Protein AF-A0A173XWS1-F1 (afdb_monomer_lite)

Radius of gyration: 13.9 Å; chains: 1; bounding box: 34×32×34 Å

Foldseek 3Di:
DDKFKKWKFWPPQVCVVLVLVLLVVCVVVVVVVPAQKEFWKKKAWCQDFVPRGHRGIITIMIGDPVQQDPCRHRVPSRPDPIDIDIGTPVVGAVPCPGPLNPFADRPDQDWTDDNTIIIHTSVNLSVCVVVVNRD

pLDDT: mean 94.39, std 5.14, range [63.06, 98.44]

Structure (mmCIF, N/CA/C/O backbone):
data_AF-A0A173XWS1-F1
#
_entry.id   AF-A0A173XWS1-F1
#
loop_
_atom_site.group_PDB
_atom_site.id
_atom_site.type_symbol
_atom_site.label_atom_id
_atom_site.label_alt_id
_atom_site.label_comp_id
_atom_site.label_asym_id
_atom_site.label_entity_id
_atom_site.label_seq_id
_atom_site.pdbx_PDB_ins_code
_atom_site.Cartn_x
_atom_site.Cartn_y
_atom_site.Cartn_z
_atom_site.occupancy
_atom_site.B_iso_or_equiv
_atom_site.auth_seq_id
_atom_site.auth_comp_id
_atom_site.auth_asym_id
_atom_site.auth_atom_id
_atom_site.pdbx_PDB_model_num
ATOM 1 N N . MET A 1 1 ? 15.492 15.450 6.333 1.00 65.75 1 MET A N 1
ATOM 2 C CA . MET A 1 1 ? 14.700 14.208 6.234 1.00 65.75 1 MET A CA 1
ATOM 3 C C . MET A 1 1 ? 14.638 13.803 4.768 1.00 65.75 1 MET A C 1
ATOM 5 O O . MET A 1 1 ? 14.650 14.692 3.928 1.00 65.75 1 MET A O 1
ATOM 9 N N . GLY A 1 2 ? 14.734 12.508 4.458 1.00 90.81 2 GLY A N 1
ATOM 10 C CA . GLY A 1 2 ? 14.861 12.012 3.080 1.00 90.81 2 GLY A CA 1
ATOM 11 C C . GLY A 1 2 ? 13.556 11.403 2.583 1.00 90.81 2 GLY A C 1
ATOM 12 O O . GLY A 1 2 ? 12.836 10.803 3.375 1.00 90.81 2 GLY A O 1
ATOM 13 N N . TYR A 1 3 ? 13.270 11.542 1.292 1.00 94.69 3 TYR A N 1
ATOM 14 C CA . TYR A 1 3 ? 12.127 10.893 0.653 1.00 94.69 3 TYR A CA 1
ATOM 15 C C . TYR A 1 3 ? 12.342 9.375 0.553 1.00 94.69 3 TYR A C 1
ATOM 17 O O . TYR A 1 3 ? 13.470 8.914 0.354 1.00 94.69 3 TYR A O 1
ATOM 25 N N . GLN A 1 4 ? 11.271 8.602 0.701 1.00 94.75 4 GLN A N 1
ATOM 26 C CA . GLN A 1 4 ? 11.251 7.160 0.519 1.00 94.75 4 GLN A CA 1
ATOM 27 C C . GLN A 1 4 ? 9.902 6.717 -0.051 1.00 94.75 4 GLN A C 1
ATOM 29 O O . GLN A 1 4 ? 8.850 7.287 0.235 1.00 94.75 4 GLN A O 1
ATOM 34 N N . GLU A 1 5 ? 9.940 5.625 -0.806 1.00 96.19 5 GLU A N 1
ATOM 35 C CA . GLU A 1 5 ? 8.759 4.871 -1.203 1.00 96.19 5 GLU A CA 1
ATOM 36 C C . GLU A 1 5 ? 8.849 3.466 -0.613 1.00 96.19 5 GLU A C 1
ATOM 38 O O . GLU A 1 5 ? 9.924 2.867 -0.512 1.00 96.19 5 GLU A O 1
ATOM 43 N N . SER A 1 6 ? 7.737 2.921 -0.130 1.00 97.25 6 SER A N 1
ATOM 44 C CA . SER A 1 6 ? 7.743 1.584 0.465 1.00 97.25 6 SER A CA 1
ATOM 45 C C . SER A 1 6 ? 6.470 0.809 0.209 1.00 97.25 6 SER A C 1
ATOM 47 O O . SER A 1 6 ? 5.366 1.347 0.222 1.00 97.25 6 SER A O 1
ATOM 49 N N . TRP A 1 7 ? 6.633 -0.501 0.071 1.00 97.50 7 TRP A N 1
ATOM 50 C CA . TRP A 1 7 ? 5.548 -1.462 0.099 1.00 97.50 7 TRP A CA 1
ATOM 51 C C . TRP A 1 7 ? 5.313 -1.957 1.519 1.00 97.50 7 TRP A C 1
ATOM 53 O O . TRP A 1 7 ? 6.187 -2.536 2.166 1.00 97.50 7 TRP A O 1
ATOM 63 N N . PHE A 1 8 ? 4.092 -1.755 1.990 1.00 98.00 8 PHE A N 1
ATOM 64 C CA . PHE A 1 8 ? 3.580 -2.287 3.239 1.00 98.00 8 PHE A CA 1
ATOM 65 C C . PHE A 1 8 ? 2.870 -3.608 2.928 1.00 98.00 8 PHE A C 1
ATOM 67 O O . PHE A 1 8 ? 1.778 -3.638 2.351 1.00 98.00 8 PHE A O 1
ATOM 74 N N . TYR A 1 9 ? 3.517 -4.712 3.297 1.00 97.81 9 TYR A N 1
ATOM 75 C CA . TYR A 1 9 ? 3.037 -6.077 3.098 1.00 97.81 9 TYR A CA 1
ATOM 76 C C . TYR A 1 9 ? 2.611 -6.675 4.438 1.00 97.81 9 TYR A C 1
ATOM 78 O O . TYR A 1 9 ? 3.423 -6.778 5.356 1.00 97.81 9 TYR A O 1
ATOM 86 N N . ILE A 1 10 ? 1.343 -7.072 4.571 1.00 97.69 10 ILE A N 1
ATOM 87 C CA . ILE A 1 10 ? 0.819 -7.643 5.818 1.00 97.69 10 ILE A CA 1
ATOM 88 C C . ILE A 1 10 ? 0.476 -9.122 5.687 1.00 97.69 10 ILE A C 1
ATOM 90 O O . ILE A 1 10 ? -0.187 -9.549 4.742 1.00 97.69 10 ILE A O 1
ATOM 94 N N . GLU A 1 11 ? 0.852 -9.900 6.695 1.00 96.81 11 GLU A N 1
ATOM 95 C CA . GLU A 1 11 ? 0.483 -11.303 6.812 1.00 96.81 11 GLU A CA 1
ATOM 96 C C . GLU A 1 11 ? -0.346 -11.574 8.076 1.00 96.81 11 GLU A C 1
ATOM 98 O O . GLU A 1 11 ? -0.058 -11.035 9.149 1.00 96.81 11 GLU A O 1
ATOM 103 N N . PRO A 1 12 ? -1.385 -12.422 7.988 1.00 96.94 12 PRO A N 1
ATOM 104 C CA . PRO A 1 12 ? -1.944 -13.012 6.767 1.00 96.94 12 PRO A CA 1
ATOM 105 C C . PRO A 1 12 ? -2.692 -11.983 5.895 1.00 96.94 12 PRO A C 1
ATOM 107 O O . PRO A 1 12 ? -3.274 -11.022 6.392 1.00 96.94 12 PRO A O 1
ATOM 110 N N . GLN A 1 13 ? -2.737 -12.220 4.582 1.00 96.69 13 GLN A N 1
ATOM 111 C CA . GLN A 1 13 ? -3.246 -11.258 3.588 1.00 96.69 13 GLN A CA 1
ATOM 112 C C . GLN A 1 13 ? -4.732 -10.896 3.719 1.00 96.69 13 GLN A C 1
ATOM 114 O O . GLN A 1 13 ? -5.131 -9.808 3.313 1.00 96.69 13 GLN A O 1
ATOM 119 N N . HIS A 1 14 ? -5.561 -11.729 4.357 1.00 95.12 14 HIS A N 1
ATOM 120 C CA . HIS A 1 14 ? -6.946 -11.347 4.665 1.00 95.12 14 HIS A CA 1
ATOM 121 C C . HIS A 1 14 ? -7.029 -10.153 5.639 1.00 95.12 14 HIS A C 1
ATOM 123 O O . HIS A 1 14 ? -8.075 -9.509 5.744 1.00 95.12 14 HIS A O 1
ATOM 129 N N . LYS A 1 15 ? -5.934 -9.837 6.353 1.00 96.94 15 LYS A N 1
ATOM 130 C CA . LYS A 1 15 ? -5.808 -8.640 7.192 1.00 96.94 15 LYS A CA 1
ATOM 131 C C . LYS A 1 15 ? -5.448 -7.385 6.391 1.00 96.94 15 LYS A C 1
ATOM 133 O O . LYS A 1 15 ? -5.475 -6.313 6.978 1.00 96.94 15 LYS A O 1
ATOM 138 N N . PHE A 1 16 ? -5.200 -7.455 5.078 1.00 97.50 16 PHE A N 1
ATOM 139 C CA . PHE A 1 16 ? -4.923 -6.269 4.251 1.00 97.50 16 PHE A CA 1
ATOM 140 C C . PHE A 1 16 ? -6.021 -5.202 4.358 1.00 97.50 16 PHE A C 1
ATOM 142 O O . PHE A 1 16 ? -5.728 -4.014 4.444 1.00 97.50 16 PHE A O 1
ATOM 149 N N . LYS A 1 17 ? -7.286 -5.624 4.499 1.00 96.38 17 LYS A N 1
ATOM 150 C CA . LYS A 1 17 ? -8.414 -4.716 4.771 1.00 96.38 17 LYS A CA 1
ATOM 151 C C . LYS A 1 17 ? -8.204 -3.822 6.001 1.00 96.38 17 LYS A C 1
ATOM 153 O O . LYS A 1 17 ? -8.760 -2.736 6.052 1.00 96.38 17 LYS A O 1
ATOM 158 N N . LYS A 1 18 ? -7.403 -4.254 6.984 1.00 97.50 18 LYS A N 1
ATOM 159 C CA . LYS A 1 18 ? -7.069 -3.458 8.174 1.00 97.50 18 LYS A CA 1
ATOM 160 C C . LYS A 1 18 ? -6.153 -2.282 7.857 1.00 97.50 18 LYS A C 1
ATOM 162 O O . LYS A 1 18 ? -6.303 -1.257 8.505 1.00 97.50 18 LYS A O 1
ATOM 167 N N . LEU A 1 19 ? -5.266 -2.405 6.867 1.00 98.00 19 LEU A N 1
ATOM 168 C CA . LEU A 1 19 ? -4.450 -1.278 6.406 1.00 98.00 19 LEU A CA 1
ATOM 169 C C . LEU A 1 19 ? -5.331 -0.210 5.756 1.00 98.00 19 LEU A C 1
ATOM 171 O O . LEU A 1 19 ? -5.215 0.961 6.087 1.00 98.00 19 LEU A O 1
ATOM 175 N N . ILE A 1 20 ? -6.270 -0.630 4.903 1.00 97.88 20 ILE A N 1
ATOM 176 C CA . ILE A 1 20 ? -7.205 0.290 4.244 1.00 97.88 20 ILE A CA 1
ATOM 177 C C . ILE A 1 20 ? -8.135 0.959 5.262 1.00 97.88 20 ILE A C 1
ATOM 179 O O . ILE A 1 20 ? -8.297 2.169 5.224 1.00 97.88 20 ILE A O 1
ATOM 183 N N . GLN A 1 21 ? -8.666 0.205 6.229 1.00 97.06 21 GLN A N 1
ATOM 184 C CA . GLN A 1 21 ? -9.479 0.772 7.314 1.00 97.06 21 GLN A CA 1
ATOM 185 C C . GLN A 1 21 ? -8.702 1.779 8.175 1.00 97.06 21 GLN A C 1
ATOM 187 O O . GLN A 1 21 ? -9.285 2.754 8.635 1.00 97.06 21 GLN A O 1
ATOM 192 N N . ALA A 1 22 ? -7.413 1.535 8.429 1.00 97.75 22 ALA A N 1
ATOM 193 C CA . ALA A 1 22 ? -6.570 2.464 9.178 1.00 97.75 22 ALA A CA 1
ATOM 194 C C . ALA A 1 22 ? -6.286 3.738 8.372 1.00 97.75 22 ALA A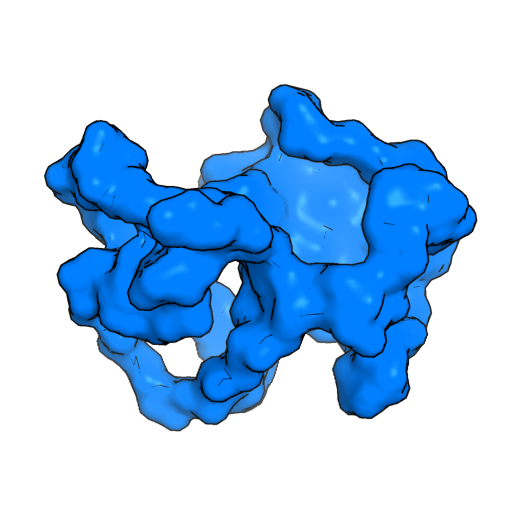 C 1
ATOM 196 O O . ALA A 1 22 ? -6.407 4.828 8.919 1.00 97.75 22 ALA A O 1
ATOM 197 N N . TYR A 1 23 ? -5.992 3.594 7.075 1.00 97.94 23 TYR A N 1
ATOM 198 C CA . TYR A 1 23 ? -5.876 4.713 6.140 1.00 97.94 23 TYR A CA 1
ATOM 199 C C . TYR A 1 23 ? -7.143 5.579 6.143 1.00 97.94 23 TYR A C 1
ATOM 201 O O . TYR A 1 23 ? -7.056 6.775 6.370 1.00 97.94 23 TYR A O 1
ATOM 209 N N . GLU A 1 24 ? -8.328 4.982 5.978 1.00 97.50 24 GLU A N 1
ATOM 210 C CA . GLU A 1 24 ? -9.588 5.738 5.927 1.00 97.50 24 GLU A CA 1
ATOM 211 C C . GLU A 1 24 ? -9.851 6.541 7.205 1.00 97.50 24 GLU A C 1
ATOM 213 O O . GLU A 1 24 ? -10.377 7.647 7.132 1.00 97.50 24 GLU A O 1
ATOM 218 N N . LYS A 1 25 ? -9.503 5.992 8.374 1.00 97.38 25 LYS A N 1
ATOM 219 C CA . LYS A 1 25 ? -9.655 6.700 9.649 1.00 97.38 25 LYS A CA 1
ATOM 220 C C . LYS A 1 25 ? -8.671 7.856 9.789 1.00 97.38 25 LYS A C 1
ATOM 222 O O . LYS A 1 25 ? -9.082 8.929 10.212 1.00 97.38 25 LYS A O 1
ATOM 227 N N . ALA A 1 26 ? -7.410 7.632 9.423 1.00 97.38 26 ALA A N 1
ATOM 228 C CA . ALA A 1 26 ? -6.382 8.666 9.439 1.00 97.38 26 ALA A CA 1
ATOM 229 C C . ALA A 1 26 ? -6.729 9.806 8.462 1.00 97.38 26 ALA A C 1
ATOM 231 O O . ALA A 1 26 ? -6.655 10.978 8.821 1.00 97.38 26 ALA A O 1
ATOM 232 N N . GLU A 1 27 ? -7.206 9.467 7.263 1.00 96.69 27 GLU A N 1
ATOM 233 C CA . GLU A 1 27 ? -7.712 10.426 6.275 1.00 96.69 27 GLU A CA 1
ATOM 234 C C . GLU A 1 27 ? -8.880 11.249 6.841 1.00 96.69 27 GLU A C 1
ATOM 236 O O . GLU A 1 27 ? -8.859 12.473 6.803 1.00 96.69 27 GLU A O 1
ATOM 241 N N . GLN A 1 28 ? -9.881 10.591 7.439 1.00 96.25 28 GLN A N 1
ATOM 242 C CA . GLN A 1 28 ? -11.056 11.262 8.013 1.00 96.25 28 GLN A CA 1
ATOM 243 C C . GLN A 1 28 ? -10.721 12.225 9.156 1.00 96.25 28 GLN A C 1
ATOM 245 O O . GLN A 1 28 ? -11.475 13.168 9.388 1.00 96.25 28 GLN A O 1
ATOM 250 N N . SER A 1 29 ? -9.623 11.996 9.879 1.00 96.31 29 SER A N 1
ATOM 251 C CA . SER A 1 29 ? -9.152 12.904 10.926 1.00 96.31 29 SER A CA 1
ATOM 252 C C . SER A 1 29 ? -8.234 14.017 10.406 1.00 96.31 29 SER A C 1
ATOM 254 O O . SER A 1 29 ? -7.678 14.744 11.224 1.00 96.31 29 SER A O 1
ATOM 256 N N . GLY A 1 30 ? -8.010 14.116 9.090 1.00 96.81 30 GLY A N 1
ATOM 257 C CA . GLY A 1 30 ? -7.066 15.068 8.494 1.00 96.81 30 GLY A CA 1
ATOM 258 C C . GLY A 1 30 ? -5.598 14.753 8.804 1.00 96.81 30 GLY A C 1
ATOM 259 O O . GLY A 1 30 ? -4.748 15.632 8.726 1.00 96.81 30 GLY A O 1
ATOM 260 N N . TYR A 1 31 ? -5.269 13.509 9.184 1.00 97.62 31 TYR A N 1
ATOM 261 C CA . TYR A 1 31 ? -3.913 13.144 9.621 1.00 97.62 31 TYR A CA 1
ATOM 262 C C . TYR A 1 31 ? -2.857 13.436 8.548 1.00 97.62 31 TYR A C 1
ATOM 264 O O . TYR A 1 31 ? -1.764 13.907 8.864 1.00 97.62 31 TYR A O 1
ATOM 272 N N . TYR A 1 32 ? -3.192 13.186 7.281 1.00 96.94 32 TYR A N 1
ATOM 273 C CA . TYR A 1 32 ? -2.269 13.344 6.159 1.00 96.94 32 TYR A CA 1
ATOM 274 C C . TYR A 1 32 ? -1.982 14.806 5.785 1.00 96.94 32 TYR A C 1
ATOM 276 O O . TYR A 1 32 ? -0.996 15.061 5.107 1.00 96.94 32 TYR A O 1
ATOM 284 N N . GLU A 1 33 ? -2.734 15.782 6.313 1.00 95.56 33 GLU A N 1
ATOM 285 C CA . GLU A 1 33 ? -2.416 17.213 6.145 1.00 95.56 33 GLU A CA 1
ATOM 286 C C . GLU A 1 33 ? -1.130 17.621 6.885 1.00 95.56 33 GLU A C 1
ATOM 288 O O . GLU A 1 33 ? -0.494 18.619 6.543 1.00 95.56 33 GLU A O 1
ATOM 293 N N . VAL A 1 34 ? -0.746 16.855 7.912 1.00 93.12 34 VAL A N 1
ATOM 294 C CA . VAL A 1 34 ? 0.427 17.121 8.760 1.00 93.12 34 VAL A CA 1
ATOM 295 C C . VAL A 1 34 ? 1.419 15.956 8.810 1.00 93.12 34 VAL A C 1
ATOM 297 O O . VAL A 1 34 ? 2.524 16.112 9.334 1.00 93.12 34 VAL A O 1
ATOM 300 N N . ALA A 1 35 ? 1.043 14.777 8.309 1.00 93.25 35 ALA A N 1
ATOM 301 C CA . ALA A 1 35 ? 1.918 13.614 8.275 1.00 93.25 35 ALA A CA 1
ATOM 302 C C . ALA A 1 35 ? 3.019 13.778 7.220 1.00 93.25 35 ALA A C 1
ATOM 304 O O . ALA A 1 35 ? 2.800 14.312 6.138 1.00 93.25 35 ALA A O 1
ATOM 305 N N . GLY A 1 36 ? 4.211 13.255 7.512 1.00 94.06 36 GLY A N 1
ATOM 306 C CA . GLY A 1 36 ? 5.318 13.264 6.557 1.00 94.06 36 GLY A CA 1
ATOM 307 C C . GLY A 1 36 ? 5.211 12.192 5.471 1.00 94.06 36 GLY A C 1
ATOM 308 O O . GLY A 1 36 ? 5.95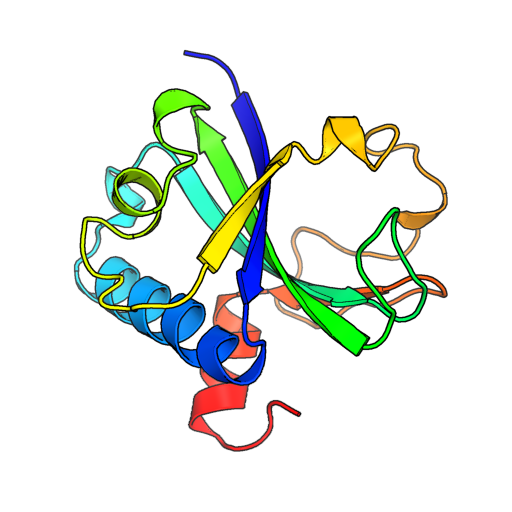7 12.266 4.503 1.00 94.06 36 GLY A O 1
ATOM 309 N N . ALA A 1 37 ? 4.329 11.197 5.611 1.00 97.06 37 ALA A N 1
ATOM 310 C CA . ALA A 1 37 ? 4.119 10.151 4.612 1.00 97.06 37 ALA A CA 1
ATOM 311 C C . ALA A 1 37 ? 2.665 9.682 4.572 1.00 97.06 37 ALA A C 1
ATOM 313 O O . ALA A 1 37 ? 1.993 9.617 5.604 1.00 97.06 37 ALA A O 1
ATOM 314 N N . GLU A 1 38 ? 2.218 9.273 3.389 1.00 96.69 38 GLU A N 1
ATOM 315 C CA . GLU A 1 38 ? 0.846 8.841 3.153 1.00 96.69 38 GLU A CA 1
ATOM 316 C C . GLU A 1 38 ? 0.767 7.613 2.233 1.00 96.69 38 GLU A C 1
ATOM 318 O O . GLU A 1 38 ? 1.625 7.392 1.366 1.00 96.69 38 GLU A O 1
ATOM 323 N N . PRO A 1 39 ? -0.256 6.761 2.407 1.00 97.88 39 PRO A N 1
ATOM 324 C CA . PRO A 1 39 ? -0.589 5.746 1.426 1.00 97.88 39 PRO A CA 1
ATOM 325 C C . PRO A 1 39 ? -1.029 6.378 0.106 1.00 97.88 39 PRO A C 1
ATOM 327 O O . PRO A 1 39 ? -1.981 7.144 0.067 1.00 97.88 39 PRO A O 1
ATOM 330 N N . HIS A 1 40 ? -0.398 5.980 -0.993 1.00 96.94 40 HIS A N 1
ATOM 331 C CA . HIS A 1 40 ? -0.717 6.503 -2.317 1.00 96.94 40 HIS A CA 1
ATOM 332 C C . HIS A 1 40 ? -1.504 5.493 -3.160 1.00 96.94 40 HIS A C 1
ATOM 334 O O . HIS A 1 40 ? -2.471 5.819 -3.854 1.00 96.94 40 HIS A O 1
ATOM 340 N N . SER A 1 41 ? -1.102 4.220 -3.115 1.00 98.00 41 SER A N 1
ATOM 341 C CA . SER A 1 41 ? -1.649 3.196 -4.010 1.00 98.00 41 SER A CA 1
ATOM 342 C C . SER A 1 41 ? -1.788 1.832 -3.355 1.00 98.00 41 SER A C 1
ATOM 344 O O . SER A 1 41 ? -1.053 1.473 -2.443 1.00 98.00 41 SER A O 1
ATOM 346 N N . VAL A 1 42 ? -2.711 1.028 -3.872 1.00 98.44 42 VAL A N 1
ATOM 347 C CA . VAL A 1 42 ? -2.772 -0.412 -3.621 1.00 98.44 42 VAL A CA 1
ATOM 348 C C . VAL A 1 42 ? -2.261 -1.138 -4.854 1.00 98.44 42 VAL A C 1
ATOM 350 O O . VAL A 1 42 ? -2.786 -0.953 -5.953 1.00 98.44 42 VAL A O 1
ATOM 353 N N . ILE A 1 43 ? -1.264 -1.995 -4.659 1.00 97.81 43 ILE A N 1
ATOM 354 C CA . ILE A 1 43 ? -0.712 -2.854 -5.703 1.00 97.81 43 ILE A CA 1
ATOM 355 C C . ILE A 1 43 ? -1.209 -4.275 -5.503 1.00 97.81 43 ILE A C 1
ATOM 357 O O . ILE A 1 43 ? -1.132 -4.823 -4.404 1.00 97.81 43 ILE A O 1
ATOM 361 N N . VAL A 1 44 ? -1.678 -4.886 -6.585 1.00 97.94 44 VAL A N 1
ATOM 362 C CA . VAL A 1 44 ? -1.938 -6.322 -6.672 1.00 97.94 44 VAL A CA 1
ATOM 363 C C . VAL A 1 44 ? -0.921 -6.927 -7.624 1.00 97.94 44 VAL A C 1
ATOM 365 O O . VAL A 1 44 ? -0.891 -6.590 -8.809 1.00 97.94 44 VAL A O 1
ATOM 368 N N . LEU A 1 45 ? -0.087 -7.824 -7.110 1.00 97.38 45 LEU A N 1
ATOM 369 C CA . LEU A 1 45 ? 0.929 -8.490 -7.914 1.00 97.38 45 LEU A CA 1
ATOM 370 C C . LEU A 1 45 ? 0.290 -9.503 -8.873 1.00 97.38 45 LEU A C 1
ATOM 372 O O . LEU A 1 45 ? -0.517 -10.332 -8.458 1.00 97.38 45 LEU A O 1
ATOM 376 N N . LYS A 1 46 ? 0.675 -9.469 -10.149 1.00 97.69 46 LYS A N 1
ATOM 377 C CA . LYS A 1 46 ? 0.346 -10.503 -11.149 1.00 97.69 46 LYS A CA 1
ATOM 378 C C . LYS A 1 46 ? 1.462 -11.538 -11.287 1.00 97.69 46 LYS A C 1
ATOM 380 O O . LYS A 1 46 ? 1.198 -12.671 -11.670 1.00 97.69 46 LYS A O 1
ATOM 385 N N . GLN A 1 47 ? 2.686 -11.152 -10.939 1.00 96.06 47 GLN A N 1
ATOM 386 C CA . GLN A 1 47 ? 3.873 -12.004 -10.903 1.00 96.06 47 GLN A CA 1
ATOM 387 C C . GLN A 1 47 ? 4.542 -11.915 -9.526 1.00 96.06 47 GLN A C 1
ATOM 389 O O . GLN A 1 47 ? 4.333 -10.925 -8.824 1.00 96.06 47 GLN A O 1
ATOM 394 N N . PRO A 1 48 ? 5.317 -12.929 -9.105 1.00 93.38 48 PRO A N 1
ATOM 395 C CA . PRO A 1 48 ? 6.057 -12.854 -7.853 1.00 93.38 48 PRO A CA 1
ATOM 396 C C . PRO A 1 48 ? 7.118 -11.744 -7.885 1.00 93.38 48 PRO A C 1
ATOM 398 O O . PRO A 1 48 ? 7.723 -11.474 -8.921 1.00 93.38 48 PRO A O 1
ATOM 401 N N . PHE A 1 49 ? 7.362 -11.131 -6.729 1.00 91.19 49 PHE A N 1
ATOM 402 C CA . PHE A 1 49 ? 8.429 -10.155 -6.509 1.00 91.19 49 PHE A CA 1
ATOM 403 C C . PHE A 1 49 ? 9.266 -10.593 -5.310 1.00 91.19 49 PHE A C 1
ATOM 405 O O . PHE A 1 49 ? 8.801 -10.527 -4.172 1.00 91.19 49 PHE A O 1
ATOM 412 N N . GLY A 1 50 ? 10.492 -11.056 -5.567 1.00 87.00 50 GLY A N 1
ATOM 413 C CA . GLY A 1 50 ? 11.334 -11.651 -4.530 1.00 87.00 50 GLY A CA 1
ATOM 414 C C . GLY A 1 50 ? 10.629 -12.837 -3.869 1.00 87.00 50 GLY A C 1
ATOM 415 O O . GLY A 1 50 ? 10.252 -13.793 -4.543 1.00 87.00 50 GLY A O 1
ATOM 416 N N . ASP A 1 51 ? 10.418 -12.751 -2.556 1.00 90.44 51 ASP A N 1
ATOM 417 C CA . ASP A 1 51 ? 9.719 -13.762 -1.758 1.00 90.44 51 ASP A CA 1
ATOM 418 C C . ASP A 1 51 ? 8.194 -13.552 -1.679 1.00 90.44 51 ASP A C 1
ATOM 420 O O . ASP A 1 51 ? 7.497 -14.350 -1.053 1.00 90.44 51 ASP A O 1
ATOM 424 N N . ILE A 1 52 ? 7.656 -12.500 -2.306 1.00 94.44 52 ILE A N 1
ATOM 425 C CA . ILE A 1 52 ? 6.224 -12.186 -2.299 1.00 94.44 52 ILE A CA 1
ATOM 426 C C . ILE A 1 52 ? 5.545 -12.863 -3.499 1.00 94.44 52 ILE A C 1
ATOM 428 O O . ILE A 1 52 ? 5.856 -12.524 -4.645 1.00 94.44 52 ILE A O 1
ATOM 432 N N . PRO A 1 53 ? 4.587 -13.785 -3.282 1.00 95.50 53 PRO A N 1
ATOM 433 C CA . PRO A 1 53 ? 3.903 -14.467 -4.378 1.00 95.50 53 PRO A CA 1
ATOM 434 C C . PRO A 1 53 ? 3.022 -13.546 -5.235 1.00 95.50 53 PRO A C 1
ATOM 436 O O . PRO A 1 53 ? 2.590 -12.475 -4.806 1.00 95.50 53 PRO A O 1
ATOM 439 N N . ALA A 1 54 ? 2.652 -14.026 -6.424 1.00 96.94 54 ALA A N 1
ATOM 440 C CA . ALA A 1 54 ? 1.575 -13.430 -7.210 1.00 96.94 54 ALA A CA 1
ATOM 441 C C . ALA A 1 54 ? 0.231 -13.449 -6.446 1.00 96.94 54 ALA A C 1
ATOM 443 O O . ALA A 1 54 ? -0.005 -14.266 -5.553 1.00 96.94 54 ALA A O 1
ATOM 444 N N . GLY A 1 55 ? -0.662 -12.525 -6.795 1.00 96.88 55 GLY A N 1
ATOM 445 C CA . GLY A 1 55 ? -1.980 -12.341 -6.181 1.00 96.88 55 GLY A CA 1
ATOM 446 C C . GLY A 1 55 ? -1.965 -11.602 -4.838 1.00 96.88 55 GLY A C 1
ATOM 447 O O . GLY A 1 55 ? -3.022 -11.379 -4.246 1.00 96.88 55 GLY A O 1
ATOM 448 N N . LYS A 1 56 ? -0.787 -11.223 -4.334 1.00 97.56 56 LYS A N 1
ATOM 449 C CA . LYS A 1 56 ? -0.634 -10.517 -3.058 1.00 97.56 56 LYS A CA 1
ATOM 450 C C . LYS A 1 56 ? -0.882 -9.020 -3.208 1.00 97.56 56 LYS A C 1
ATOM 452 O O . LYS A 1 56 ? -0.607 -8.431 -4.253 1.00 97.56 56 LYS A O 1
ATOM 457 N N . LYS A 1 57 ? -1.408 -8.431 -2.135 1.00 98.19 57 LYS A N 1
ATOM 458 C CA . LYS A 1 57 ? -1.761 -7.019 -2.012 1.00 98.19 57 LYS A CA 1
ATOM 459 C C . LYS A 1 57 ? -0.731 -6.297 -1.158 1.00 98.19 57 LYS A C 1
ATOM 461 O O . LYS A 1 57 ? -0.354 -6.773 -0.081 1.00 98.19 57 LYS A O 1
ATOM 466 N N . LEU A 1 58 ? -0.313 -5.141 -1.650 1.00 97.94 58 LEU A N 1
ATOM 467 C CA . LEU A 1 58 ? 0.676 -4.264 -1.042 1.00 97.94 58 LEU A CA 1
ATOM 468 C C . LEU A 1 58 ? 0.096 -2.855 -0.989 1.00 97.94 58 LEU A C 1
ATOM 470 O O . LEU A 1 58 ? -0.614 -2.440 -1.906 1.00 97.94 58 LEU A O 1
ATOM 474 N N . LEU A 1 59 ? 0.391 -2.128 0.081 1.00 98.44 59 LEU A N 1
ATOM 475 C CA . LEU A 1 59 ? 0.087 -0.707 0.166 1.00 98.44 59 LEU A CA 1
ATOM 476 C C . LEU A 1 59 ? 1.367 0.068 -0.152 1.00 98.44 59 LEU A C 1
ATOM 478 O O . LEU A 1 59 ? 2.374 -0.108 0.526 1.00 98.44 59 LEU A O 1
ATOM 482 N N . TRP A 1 60 ? 1.335 0.870 -1.206 1.00 97.94 60 TRP A N 1
ATOM 483 C CA . TRP A 1 60 ? 2.416 1.758 -1.609 1.00 97.94 60 TRP A CA 1
ATOM 484 C C . TRP A 1 60 ? 2.304 3.057 -0.820 1.00 97.94 60 TRP A C 1
ATOM 486 O O . TRP A 1 60 ? 1.280 3.736 -0.905 1.00 97.94 60 TRP A O 1
ATOM 496 N N . VAL A 1 61 ? 3.341 3.380 -0.056 1.00 98.06 61 VAL A N 1
ATOM 497 C CA . VAL A 1 61 ? 3.436 4.575 0.789 1.00 98.06 61 VAL A CA 1
ATOM 498 C C . VAL A 1 61 ? 4.575 5.445 0.282 1.00 98.06 61 VAL A C 1
ATOM 500 O O . VAL A 1 61 ? 5.660 4.919 0.023 1.00 98.06 61 VAL A O 1
ATOM 503 N N . CYS A 1 62 ? 4.332 6.748 0.195 1.00 96.75 62 CYS A N 1
ATOM 504 C CA . CYS A 1 62 ? 5.303 7.744 -0.243 1.00 96.75 62 CYS A CA 1
ATOM 505 C C . CYS A 1 62 ? 5.477 8.819 0.835 1.00 96.75 62 CYS A C 1
ATOM 507 O O . CYS A 1 62 ? 4.503 9.193 1.489 1.00 96.75 62 CYS A O 1
ATOM 509 N N . GLY A 1 63 ? 6.694 9.342 0.989 1.00 96.56 63 GLY A N 1
ATOM 510 C CA . GLY A 1 63 ? 6.948 10.521 1.815 1.00 96.56 63 GLY A CA 1
ATOM 511 C C . GLY A 1 63 ? 8.273 10.476 2.565 1.00 96.56 63 GLY A C 1
ATOM 512 O O . GLY A 1 63 ? 9.254 9.894 2.113 1.00 96.56 63 GLY A O 1
ATOM 513 N N . ASP A 1 64 ? 8.322 11.147 3.707 1.00 96.62 64 ASP A N 1
ATOM 514 C CA . ASP A 1 64 ? 9.470 11.213 4.598 1.00 96.62 64 ASP A CA 1
ATOM 515 C C . ASP A 1 64 ? 9.769 9.843 5.212 1.00 96.62 64 ASP A C 1
ATOM 517 O O . ASP A 1 64 ? 8.970 9.296 5.974 1.00 96.62 64 ASP A O 1
ATOM 521 N N . ARG A 1 65 ? 10.984 9.341 4.964 1.00 94.75 65 ARG A N 1
ATOM 522 C CA . ARG A 1 65 ? 11.552 8.104 5.515 1.00 94.75 65 ARG A CA 1
ATOM 523 C C . ARG A 1 65 ? 11.287 7.918 7.012 1.00 94.75 65 ARG A C 1
ATOM 525 O O . ARG A 1 65 ? 11.080 6.782 7.440 1.00 94.75 65 ARG A O 1
ATOM 532 N N . GLY A 1 66 ? 11.277 8.989 7.810 1.00 94.50 66 GLY A N 1
ATOM 533 C CA . GLY A 1 66 ? 11.001 8.927 9.250 1.00 94.50 66 GLY A CA 1
ATOM 534 C C . GLY A 1 66 ? 9.616 8.367 9.603 1.00 94.50 66 GLY A C 1
ATOM 535 O O . GLY A 1 66 ? 9.427 7.835 10.696 1.00 94.50 66 GLY A O 1
ATOM 536 N N . PHE A 1 67 ? 8.665 8.420 8.670 1.00 95.88 67 PHE A N 1
ATOM 537 C CA . PHE A 1 67 ? 7.284 7.982 8.861 1.00 95.88 67 PHE A CA 1
ATOM 538 C C . PHE A 1 67 ? 7.013 6.557 8.364 1.00 95.88 67 PHE A C 1
ATOM 540 O O . PHE A 1 67 ? 5.925 6.044 8.620 1.00 95.88 67 PHE A O 1
ATOM 547 N N . HIS A 1 68 ? 7.973 5.873 7.722 1.00 96.50 68 HIS A N 1
ATOM 548 C CA . HIS A 1 68 ? 7.787 4.546 7.105 1.00 96.50 68 HIS A CA 1
ATOM 549 C C . HIS A 1 68 ? 7.749 3.398 8.135 1.00 96.50 68 HIS A C 1
ATOM 551 O O . HIS A 1 68 ? 8.484 2.415 8.069 1.00 96.50 68 HIS A O 1
ATOM 557 N N . CYS A 1 69 ? 6.839 3.508 9.097 1.00 95.06 69 CYS A N 1
ATOM 558 C CA . CYS A 1 69 ? 6.451 2.485 10.055 1.00 95.06 69 CYS A CA 1
ATOM 559 C C . CYS A 1 69 ? 4.926 2.514 10.254 1.00 95.06 69 CYS A C 1
ATOM 561 O O . CYS A 1 69 ? 4.242 3.437 9.818 1.00 95.06 69 CYS A O 1
ATOM 563 N N . ALA A 1 70 ? 4.369 1.512 10.938 1.00 94.69 70 ALA A N 1
ATOM 564 C CA . ALA A 1 70 ? 2.926 1.444 11.183 1.00 94.69 70 ALA A CA 1
ATOM 565 C C . ALA A 1 70 ? 2.368 2.690 11.897 1.00 94.69 70 ALA A C 1
ATOM 567 O O . ALA A 1 70 ? 1.306 3.184 11.533 1.00 94.69 70 ALA A O 1
ATOM 568 N N . ALA A 1 71 ? 3.067 3.193 12.917 1.00 94.25 71 ALA A N 1
ATOM 569 C CA . ALA A 1 71 ? 2.605 4.355 13.669 1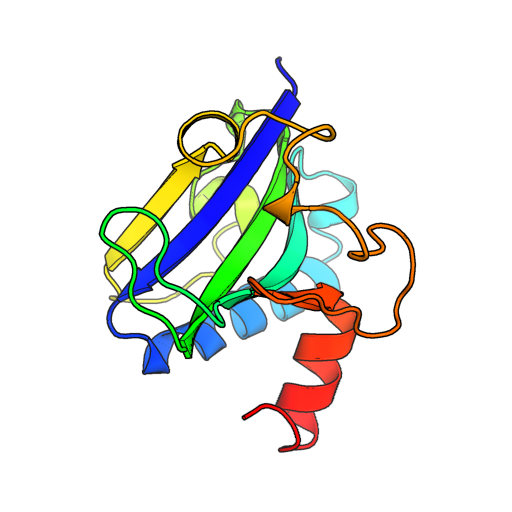.00 94.25 71 ALA A CA 1
ATOM 570 C C . ALA A 1 71 ? 2.668 5.639 12.831 1.00 94.25 71 ALA A C 1
ATOM 572 O O . ALA A 1 71 ? 1.714 6.408 12.858 1.00 94.25 71 ALA A O 1
ATOM 573 N N . GLY A 1 72 ? 3.746 5.827 12.063 1.00 95.75 72 GLY A N 1
ATOM 574 C CA . GLY A 1 72 ? 3.944 7.011 11.225 1.00 95.75 72 GLY A CA 1
ATOM 575 C C . GLY A 1 72 ? 2.987 7.086 10.036 1.00 95.75 72 GLY A C 1
ATOM 576 O O . GLY A 1 72 ? 2.461 8.148 9.754 1.00 95.75 72 GLY A O 1
ATOM 577 N N . VAL A 1 73 ? 2.687 5.972 9.364 1.00 97.25 73 VAL A N 1
ATOM 578 C CA . VAL A 1 73 ? 1.780 5.997 8.197 1.00 97.25 73 VAL A CA 1
ATOM 579 C C . VAL A 1 73 ? 0.306 6.093 8.589 1.00 97.25 73 VAL A C 1
ATOM 581 O O . VAL A 1 73 ? -0.511 6.599 7.824 1.00 97.25 73 VAL A O 1
ATOM 5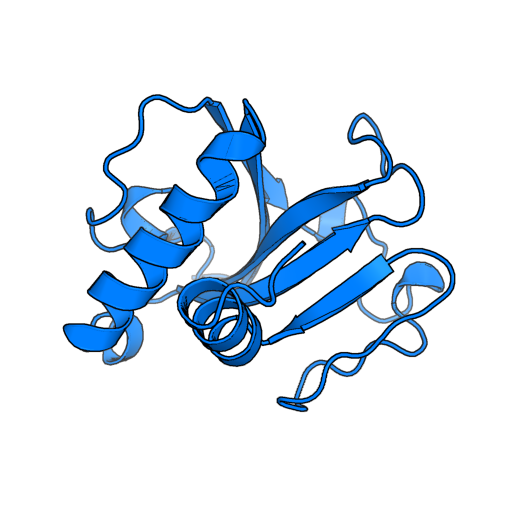84 N N . PHE A 1 74 ? -0.069 5.566 9.754 1.00 97.25 74 PHE A N 1
ATOM 585 C CA . PHE A 1 74 ? -1.478 5.444 10.139 1.00 97.25 74 PHE A CA 1
ATOM 586 C C . PHE A 1 74 ? -1.863 6.288 11.356 1.00 97.25 74 PHE A C 1
ATOM 588 O O . PHE A 1 74 ? -2.961 6.105 11.867 1.00 97.25 74 PHE A O 1
ATOM 595 N N . GLY A 1 75 ? -0.977 7.125 11.902 1.00 94.69 75 GLY A N 1
ATOM 596 C CA . GLY A 1 75 ? -1.290 7.956 13.075 1.00 94.69 75 GLY A CA 1
ATOM 597 C C . GLY A 1 75 ? -1.729 7.163 14.313 1.00 94.69 75 GLY A C 1
ATOM 598 O O . GLY A 1 75 ? -2.449 7.670 15.164 1.00 94.69 75 GLY A O 1
ATOM 599 N N . GLY A 1 76 ? -1.341 5.887 14.411 1.00 92.50 76 GLY A N 1
ATOM 600 C CA . GLY A 1 76 ? -1.800 4.979 15.469 1.00 92.50 76 GLY A CA 1
ATOM 601 C C . GLY A 1 76 ? -3.156 4.294 15.222 1.00 92.50 76 GLY A C 1
ATOM 602 O O . GLY A 1 76 ? -3.559 3.466 16.049 1.00 92.50 76 GLY A O 1
ATOM 603 N N . GLU A 1 77 ? -3.823 4.539 14.088 1.00 95.69 77 GLU A N 1
ATOM 604 C CA . GLU A 1 77 ? -5.117 3.934 13.723 1.00 95.69 77 GLU A CA 1
ATOM 605 C C . GLU A 1 77 ? -5.024 2.455 13.335 1.00 95.69 77 GLU A C 1
ATOM 607 O O . GLU A 1 77 ? -6.017 1.715 13.368 1.00 95.69 77 GLU A O 1
ATOM 612 N N . LEU A 1 78 ? -3.823 1.968 13.009 1.00 95.38 78 LEU A N 1
ATOM 613 C CA . LEU A 1 78 ? -3.629 0.561 12.685 1.00 95.38 78 LEU A CA 1
ATOM 614 C C . LEU A 1 78 ? -3.701 -0.318 13.942 1.00 95.38 78 LEU A C 1
ATOM 616 O O . LEU A 1 78 ? -2.701 -0.609 14.595 1.00 95.38 78 LEU A O 1
ATOM 620 N N . LYS A 1 79 ? -4.903 -0.816 14.245 1.00 90.19 79 LYS A N 1
ATOM 621 C CA . LYS A 1 79 ? -5.136 -1.845 15.271 1.00 90.19 79 LYS A CA 1
ATOM 622 C C . LYS A 1 79 ? -5.176 -3.232 14.624 1.00 90.19 79 LYS A C 1
ATOM 624 O O . LYS A 1 79 ? -6.223 -3.696 14.167 1.00 90.19 79 LYS A O 1
ATOM 629 N N . CYS A 1 80 ? -4.020 -3.890 14.531 1.00 87.81 80 CYS A N 1
ATOM 630 C CA . CYS A 1 80 ? -3.893 -5.184 13.861 1.00 87.81 80 CYS A CA 1
ATOM 631 C C . CYS A 1 80 ? -2.769 -6.046 14.458 1.00 87.81 80 CYS A C 1
ATOM 633 O O . CYS A 1 80 ? -1.653 -5.576 14.625 1.00 87.81 80 CYS A O 1
ATOM 635 N N . SER A 1 81 ? -3.041 -7.334 14.696 1.00 86.94 81 SER A N 1
ATOM 636 C CA . SER A 1 81 ? -2.046 -8.344 15.107 1.00 86.94 81 SER A CA 1
ATOM 637 C C . SER A 1 81 ? -1.363 -9.050 13.923 1.00 86.94 81 SER A C 1
ATOM 639 O O . SER A 1 81 ? -0.915 -10.188 14.036 1.00 86.94 81 SER A O 1
ATOM 641 N N . GLY A 1 82 ? -1.418 -8.471 12.722 1.00 91.44 82 GLY A N 1
ATOM 642 C CA . GLY A 1 82 ? -0.749 -9.023 11.541 1.00 91.44 82 GLY A CA 1
ATOM 643 C C . GLY A 1 82 ? 0.742 -8.704 11.546 1.00 91.44 82 GLY A C 1
ATOM 644 O O . GLY A 1 82 ? 1.152 -7.667 12.062 1.00 91.44 82 GLY A O 1
ATOM 645 N N . ARG A 1 83 ? 1.550 -9.570 10.933 1.00 95.69 83 ARG A N 1
ATOM 646 C CA . ARG A 1 83 ? 2.962 -9.281 10.689 1.00 95.69 83 ARG A CA 1
ATOM 647 C C . ARG A 1 83 ? 3.052 -8.296 9.531 1.00 95.69 83 ARG A C 1
ATOM 649 O O . ARG A 1 83 ? 2.758 -8.663 8.397 1.00 95.69 83 ARG A O 1
ATOM 656 N N . LEU A 1 84 ? 3.430 -7.057 9.822 1.00 96.56 84 LEU A N 1
ATOM 657 C CA . LEU A 1 84 ? 3.666 -6.029 8.816 1.00 96.56 84 LEU A CA 1
ATOM 658 C C . LEU A 1 84 ? 5.152 -6.000 8.449 1.00 96.56 84 LEU A C 1
ATOM 660 O O . LEU A 1 84 ? 6.009 -5.876 9.321 1.00 96.56 84 LEU A O 1
ATOM 664 N N . ARG A 1 85 ? 5.448 -6.107 7.158 1.00 96.56 85 ARG A N 1
ATOM 665 C CA . ARG A 1 85 ? 6.766 -5.876 6.568 1.00 96.56 85 ARG A CA 1
ATOM 666 C C . ARG A 1 85 ? 6.720 -4.557 5.804 1.00 96.56 85 ARG A C 1
ATOM 668 O O . ARG A 1 85 ? 5.810 -4.353 5.002 1.00 96.56 85 ARG A O 1
ATOM 675 N N . VAL A 1 86 ? 7.697 -3.692 6.053 1.00 97.19 86 VAL A N 1
ATOM 676 C CA . VAL A 1 86 ? 7.936 -2.472 5.275 1.00 97.19 86 VAL A CA 1
ATOM 677 C C . VAL A 1 86 ? 9.132 -2.741 4.376 1.00 97.19 86 VAL A C 1
ATOM 679 O O . VAL A 1 86 ? 10.199 -3.106 4.867 1.00 97.19 86 VAL A O 1
ATOM 682 N N . ILE A 1 87 ? 8.932 -2.633 3.068 1.00 96.12 87 ILE A N 1
ATOM 683 C CA . ILE A 1 87 ? 9.923 -2.987 2.052 1.00 96.12 87 ILE A CA 1
ATOM 684 C C . ILE A 1 87 ? 10.195 -1.728 1.225 1.00 96.12 87 ILE A C 1
ATOM 686 O O . ILE A 1 87 ? 9.273 -1.276 0.544 1.00 96.12 87 ILE A O 1
ATOM 690 N N . PRO A 1 88 ? 11.401 -1.138 1.281 1.00 95.19 88 PRO A N 1
ATOM 691 C CA . PRO A 1 88 ? 11.762 -0.025 0.408 1.00 95.19 88 PRO A CA 1
ATOM 692 C C . PRO A 1 88 ? 11.585 -0.420 -1.057 1.00 95.19 88 PRO A C 1
ATOM 694 O O . PRO A 1 88 ? 12.003 -1.508 -1.459 1.00 95.19 88 PRO A O 1
ATOM 697 N N . VAL A 1 89 ? 10.952 0.443 -1.850 1.00 93.00 89 VAL A N 1
ATOM 698 C CA . VAL A 1 89 ? 10.690 0.153 -3.266 1.00 93.00 89 VAL A CA 1
ATOM 699 C C . VAL A 1 89 ? 12.000 0.001 -4.035 1.00 93.00 89 VAL A C 1
ATOM 701 O O . VAL A 1 89 ? 12.116 -0.926 -4.835 1.00 93.00 89 VAL A O 1
ATOM 704 N N . GLU A 1 90 ? 13.020 0.810 -3.728 1.00 91.50 90 GLU A N 1
ATOM 705 C CA . GLU A 1 90 ? 14.335 0.696 -4.372 1.00 91.50 90 GLU A CA 1
ATOM 706 C C . GLU A 1 90 ? 15.040 -0.649 -4.119 1.00 91.50 90 GLU A C 1
ATOM 708 O O . GLU A 1 90 ? 15.950 -1.021 -4.854 1.00 91.50 90 GLU A O 1
ATOM 713 N N . ALA A 1 91 ? 14.622 -1.413 -3.101 1.00 89.81 91 ALA A N 1
ATOM 714 C CA . ALA A 1 91 ? 15.181 -2.735 -2.821 1.00 89.81 91 ALA A CA 1
ATOM 715 C C . ALA A 1 91 ? 14.609 -3.833 -3.738 1.00 89.81 91 ALA A C 1
ATOM 717 O O . ALA A 1 91 ?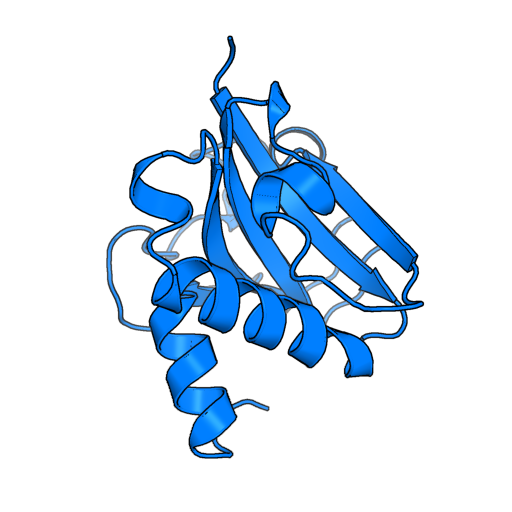 15.139 -4.944 -3.771 1.00 89.81 91 ALA A O 1
ATOM 718 N N . VAL A 1 92 ? 13.512 -3.555 -4.451 1.00 87.94 92 VAL A N 1
ATOM 719 C CA . VAL A 1 92 ? 12.799 -4.530 -5.300 1.00 87.94 92 VAL A CA 1
ATOM 720 C C . VAL A 1 92 ? 12.627 -4.071 -6.749 1.00 87.94 92 VAL A C 1
ATOM 722 O O . VAL A 1 92 ? 12.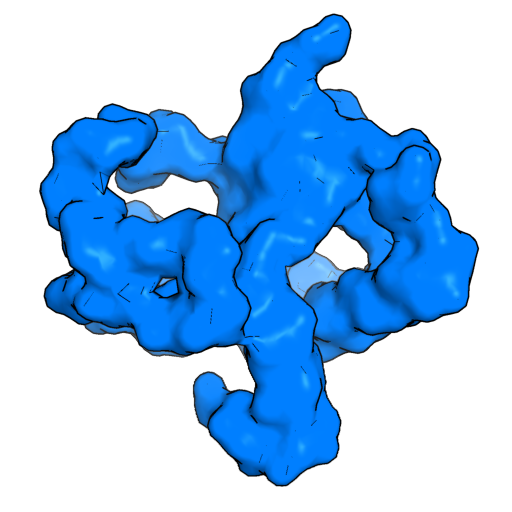436 -4.911 -7.636 1.00 87.94 92 VAL A O 1
ATOM 725 N N . LEU A 1 93 ? 12.697 -2.763 -6.995 1.00 89.88 93 LEU A N 1
ATOM 726 C CA . LEU A 1 93 ? 12.515 -2.105 -8.285 1.00 89.88 93 LEU A CA 1
ATOM 727 C C . LEU A 1 93 ? 13.676 -1.140 -8.547 1.00 89.88 93 LEU A C 1
ATOM 729 O O . LEU A 1 93 ? 14.107 -0.424 -7.648 1.00 89.88 93 LEU A O 1
ATOM 733 N N . ASN A 1 94 ? 14.130 -1.064 -9.797 1.00 87.50 94 ASN A N 1
ATOM 734 C CA . ASN A 1 94 ? 15.215 -0.171 -10.224 1.00 87.50 94 ASN A CA 1
ATOM 735 C C . ASN A 1 94 ? 14.735 1.279 -10.461 1.00 87.50 94 ASN A C 1
ATOM 737 O O . ASN A 1 94 ? 15.155 1.931 -11.414 1.00 87.50 94 ASN A O 1
ATOM 741 N N . GLY A 1 95 ? 13.829 1.782 -9.618 1.00 82.75 95 GLY A N 1
ATOM 742 C CA . GLY A 1 95 ? 13.229 3.112 -9.760 1.00 82.75 95 GLY A CA 1
ATOM 743 C C . GLY A 1 95 ? 12.207 3.220 -10.901 1.00 82.75 95 GLY A C 1
ATOM 744 O O . GLY A 1 95 ? 11.592 2.230 -11.304 1.00 82.75 95 GLY A O 1
ATOM 745 N N . THR A 1 96 ? 12.005 4.440 -11.408 1.00 79.25 96 THR A N 1
ATOM 746 C CA . THR A 1 96 ? 10.992 4.768 -12.434 1.00 79.25 96 THR A CA 1
ATOM 747 C C . THR A 1 96 ? 11.257 4.117 -13.790 1.00 79.25 96 THR A C 1
ATOM 749 O O . THR A 1 96 ? 10.314 3.864 -14.536 1.00 79.25 96 THR A O 1
ATOM 752 N N . ASP A 1 97 ? 12.519 3.806 -14.088 1.00 86.94 97 ASP A N 1
ATOM 753 C CA . ASP A 1 97 ? 12.933 3.181 -15.350 1.00 86.94 97 ASP A CA 1
ATOM 754 C C . ASP A 1 97 ? 12.797 1.653 -15.333 1.00 86.94 97 ASP A C 1
ATOM 756 O O . ASP A 1 97 ? 13.068 0.987 -16.336 1.00 86.94 97 ASP A O 1
ATOM 760 N N . ASP A 1 98 ? 12.370 1.067 -14.209 1.00 92.12 98 ASP A N 1
ATOM 761 C CA . ASP A 1 98 ? 12.144 -0.368 -14.133 1.00 92.12 98 ASP A CA 1
ATOM 762 C C . ASP A 1 98 ? 11.058 -0.779 -15.149 1.00 92.12 98 ASP A C 1
ATOM 764 O O . ASP A 1 98 ? 9.928 -0.281 -15.090 1.00 92.12 98 ASP A O 1
ATOM 768 N N . PRO A 1 99 ? 11.333 -1.725 -16.071 1.00 92.69 99 PRO A N 1
ATOM 769 C CA . PRO A 1 99 ? 10.358 -2.167 -17.069 1.00 92.69 99 PRO A CA 1
ATOM 770 C C . PRO A 1 99 ? 9.027 -2.637 -16.471 1.00 92.69 99 PRO A C 1
ATOM 772 O O . PRO A 1 99 ? 7.993 -2.593 -17.142 1.00 92.69 99 PRO A O 1
ATOM 775 N N . ARG A 1 100 ? 9.034 -3.068 -15.204 1.00 93.69 100 ARG A N 1
ATOM 776 C CA . ARG A 1 100 ? 7.851 -3.525 -14.468 1.00 93.69 100 ARG A CA 1
ATOM 777 C C . ARG A 1 100 ? 6.955 -2.377 -13.999 1.00 93.69 100 ARG A C 1
ATOM 779 O O . ARG A 1 100 ? 5.827 -2.645 -13.595 1.00 93.69 100 ARG A O 1
ATOM 786 N N . MET A 1 101 ? 7.414 -1.130 -14.089 1.00 93.62 101 MET A N 1
ATOM 787 C CA . MET A 1 101 ? 6.634 0.083 -13.820 1.00 93.62 101 MET A CA 1
ATOM 788 C C . MET A 1 101 ? 5.916 0.605 -15.070 1.00 93.62 101 MET A C 1
ATOM 790 O O . MET A 1 101 ? 4.916 1.315 -14.963 1.00 93.62 101 MET A O 1
ATOM 794 N N . LYS A 1 102 ? 6.365 0.214 -16.270 1.00 94.81 102 LYS A N 1
ATOM 795 C CA . LYS A 1 102 ? 5.800 0.694 -17.538 1.00 94.81 102 LYS A CA 1
ATOM 796 C C . LYS A 1 102 ? 4.299 0.403 -17.634 1.00 94.81 102 LYS A C 1
ATOM 798 O O . LYS A 1 102 ? 3.865 -0.734 -17.445 1.00 94.81 102 LYS A O 1
ATOM 803 N N . GLY A 1 103 ? 3.519 1.426 -17.980 1.00 93.62 103 GLY A N 1
ATOM 804 C CA . GLY A 1 103 ? 2.062 1.335 -18.125 1.00 93.62 103 GLY A CA 1
ATOM 805 C C . GLY A 1 103 ? 1.278 1.473 -16.816 1.00 93.62 103 GLY A C 1
ATOM 806 O O . GLY A 1 103 ? 0.050 1.420 -16.847 1.00 93.62 103 GLY A O 1
ATOM 807 N N . LEU A 1 104 ? 1.956 1.665 -15.681 1.00 94.88 104 LEU A N 1
ATOM 808 C CA . LEU A 1 104 ? 1.313 2.101 -14.448 1.00 94.88 104 LEU A CA 1
ATOM 809 C C . LEU A 1 104 ? 1.300 3.624 -14.414 1.00 94.88 104 LEU A C 1
ATOM 811 O O . LEU A 1 104 ? 2.334 4.277 -14.497 1.00 94.88 104 LEU A O 1
ATOM 815 N N . ASP A 1 105 ? 0.109 4.174 -14.281 1.00 94.62 105 ASP A N 1
ATOM 816 C CA . ASP A 1 105 ? -0.108 5.592 -14.036 1.00 94.62 105 ASP A CA 1
ATOM 817 C C . ASP A 1 105 ? -0.181 5.791 -12.518 1.00 94.62 105 ASP A C 1
ATOM 819 O O . ASP A 1 105 ? -1.031 5.127 -11.930 1.00 94.62 105 ASP A O 1
ATOM 823 N N . PHE A 1 106 ? 0.719 6.619 -11.953 1.00 92.12 106 PHE A N 1
ATOM 824 C CA . PHE A 1 106 ? 0.842 7.268 -10.618 1.00 92.12 106 PHE A CA 1
ATOM 825 C C . PHE A 1 106 ? -0.270 8.211 -10.151 1.00 92.12 106 PHE A C 1
ATOM 827 O O . PHE A 1 106 ? -0.749 8.181 -9.013 1.00 92.12 106 PHE A O 1
ATOM 834 N N . ASP A 1 107 ? -0.729 9.022 -11.084 1.00 91.81 107 ASP A N 1
ATOM 835 C CA . ASP A 1 107 ? -1.374 10.296 -10.785 1.00 91.81 107 ASP A CA 1
ATOM 836 C C . ASP A 1 107 ? -2.877 10.222 -11.061 1.00 91.81 107 ASP A C 1
ATOM 838 O O . ASP A 1 107 ? -3.673 11.001 -10.539 1.00 91.81 107 ASP A O 1
ATOM 842 N N . SER A 1 108 ? -3.300 9.222 -11.836 1.00 92.75 108 SER A N 1
ATOM 843 C CA . SER A 1 108 ? -4.707 8.976 -12.118 1.00 92.75 108 SER A CA 1
ATOM 844 C C . SER A 1 108 ? -5.445 8.292 -10.956 1.00 92.75 108 SER A C 1
ATOM 846 O O . SER A 1 108 ? -4.941 7.349 -10.341 1.00 92.75 108 SER A O 1
ATOM 848 N N . PRO A 1 109 ? -6.703 8.677 -10.674 1.00 91.25 109 PRO A N 1
ATOM 849 C CA . PRO A 1 109 ? -7.563 7.929 -9.760 1.00 91.25 109 PRO A CA 1
ATOM 850 C C . PRO A 1 109 ? -8.037 6.591 -10.354 1.00 91.25 109 PRO A C 1
ATOM 852 O O . PRO A 1 109 ? -8.547 5.739 -9.617 1.00 91.25 109 PRO A O 1
ATOM 855 N N . ALA A 1 110 ? -7.920 6.406 -11.673 1.00 93.56 110 ALA A N 1
ATOM 856 C CA . ALA A 1 110 ? -8.328 5.184 -12.348 1.00 93.56 110 ALA A CA 1
ATOM 857 C C . ALA A 1 110 ? -7.306 4.054 -12.117 1.00 93.56 110 ALA A C 1
ATOM 859 O O . ALA A 1 110 ? -6.103 4.305 -12.037 1.00 93.56 110 ALA A O 1
ATOM 860 N N . PRO A 1 111 ? -7.753 2.788 -12.033 1.00 96.19 111 PRO A N 1
ATOM 861 C CA . PRO A 1 111 ? -6.829 1.665 -11.988 1.00 96.19 111 PRO A CA 1
ATOM 862 C C . PRO A 1 111 ? -5.994 1.583 -13.270 1.00 96.19 111 PRO A C 1
ATOM 864 O O . PRO A 1 111 ? -6.532 1.723 -14.367 1.00 96.19 111 PRO A O 1
ATOM 867 N N . SER A 1 112 ? -4.713 1.261 -13.131 1.00 97.44 112 SER A N 1
ATOM 868 C CA . SER A 1 112 ? -3.796 0.978 -14.239 1.00 97.44 112 SER A CA 1
ATOM 869 C C . SER A 1 112 ? -3.158 -0.395 -14.043 1.00 97.44 112 SER A C 1
ATOM 871 O O . SER A 1 112 ? -3.115 -0.933 -12.932 1.00 97.44 112 SER A O 1
ATOM 873 N N . GLU A 1 113 ? -2.723 -1.036 -15.123 1.00 97.69 113 GLU A N 1
ATOM 874 C CA . GLU A 1 113 ? -2.135 -2.366 -15.029 1.00 97.69 113 GLU A CA 1
ATOM 875 C C . GLU A 1 113 ? -1.169 -2.668 -16.163 1.00 97.69 113 GLU A C 1
ATOM 877 O O . GLU A 1 113 ? -1.291 -2.154 -17.270 1.00 97.69 113 GLU A O 1
ATOM 882 N N . ASN A 1 114 ? -0.241 -3.578 -15.890 1.00 97.06 114 ASN A N 1
ATOM 883 C CA . ASN A 1 114 ? 0.665 -4.134 -16.884 1.00 97.06 114 ASN A CA 1
ATOM 884 C C . ASN A 1 114 ? 0.804 -5.654 -16.687 1.00 97.06 114 ASN A C 1
ATOM 886 O O . ASN A 1 114 ? -0.054 -6.284 -16.060 1.00 97.06 114 ASN A O 1
ATOM 890 N N . ALA A 1 115 ? 1.858 -6.259 -17.239 1.00 97.06 115 ALA A N 1
ATOM 891 C CA . ALA A 1 115 ? 2.116 -7.697 -17.132 1.00 97.06 115 ALA A CA 1
ATOM 892 C C . ALA A 1 115 ? 2.521 -8.162 -15.716 1.00 97.06 115 ALA A C 1
ATOM 894 O O . ALA A 1 115 ? 2.435 -9.353 -15.414 1.00 97.06 115 ALA A O 1
ATOM 895 N N . TYR A 1 116 ? 2.958 -7.246 -14.850 1.00 96.69 116 TYR A N 1
ATOM 896 C CA . TYR A 1 116 ? 3.567 -7.551 -13.553 1.00 96.69 116 TYR A CA 1
ATOM 897 C C . TYR A 1 116 ? 2.657 -7.226 -12.380 1.00 96.69 116 TYR A C 1
ATOM 899 O O . TYR A 1 116 ? 2.655 -7.954 -11.387 1.00 96.69 116 TYR A O 1
ATOM 907 N N . MET A 1 117 ? 1.873 -6.155 -12.480 1.00 96.56 117 MET A N 1
ATOM 908 C CA . MET A 1 117 ? 1.018 -5.711 -11.391 1.00 96.56 117 MET A CA 1
ATOM 909 C C . MET A 1 117 ? -0.189 -4.906 -11.873 1.00 96.56 117 MET A C 1
ATOM 911 O O . MET A 1 117 ? -0.283 -4.478 -13.026 1.00 96.56 117 MET A O 1
ATOM 915 N N . LYS A 1 118 ? -1.141 -4.736 -10.959 1.00 97.75 118 LYS A N 1
ATOM 916 C CA . LYS A 1 118 ? -2.290 -3.848 -11.089 1.00 97.75 118 LYS A CA 1
ATOM 917 C C . LYS A 1 118 ? -2.252 -2.822 -9.966 1.00 97.75 118 LYS A C 1
ATOM 919 O O . LYS A 1 118 ? -2.150 -3.203 -8.801 1.00 97.75 118 LYS A O 1
ATOM 924 N N . ARG A 1 119 ? -2.361 -1.548 -10.318 1.00 97.38 119 ARG A N 1
ATOM 925 C CA . ARG A 1 119 ? -2.383 -0.409 -9.405 1.00 97.38 119 ARG A CA 1
ATOM 926 C C . ARG A 1 119 ? -3.814 0.095 -9.267 1.00 97.38 119 ARG A C 1
ATOM 928 O O . ARG A 1 119 ? -4.536 0.239 -10.249 1.00 97.38 119 ARG A O 1
ATOM 935 N N . TYR A 1 120 ? -4.201 0.406 -8.041 1.00 97.94 120 TYR A N 1
ATOM 936 C CA . TYR A 1 120 ? -5.360 1.234 -7.718 1.00 97.94 120 TYR A CA 1
ATOM 937 C C . TYR A 1 120 ? -4.863 2.424 -6.903 1.00 97.94 120 TYR A C 1
ATOM 939 O O . TYR A 1 120 ? -3.993 2.230 -6.052 1.00 97.94 120 TYR A O 1
ATOM 947 N N . SER A 1 121 ? -5.416 3.623 -7.090 1.00 97.75 121 SER A N 1
ATOM 948 C CA . SER A 1 121 ? -5.235 4.657 -6.065 1.00 97.75 121 SER A CA 1
ATOM 949 C C . SER A 1 121 ? -5.827 4.158 -4.744 1.00 97.75 121 SER A C 1
ATOM 951 O O . SER A 1 121 ? -6.792 3.378 -4.740 1.00 97.75 121 SER A O 1
ATOM 953 N N . VAL A 1 122 ? -5.246 4.556 -3.609 1.00 97.44 122 VAL A N 1
ATOM 954 C CA . VAL A 1 122 ? -5.720 4.064 -2.307 1.00 97.44 122 VAL A CA 1
ATOM 955 C C . VAL A 1 122 ? -7.182 4.457 -2.060 1.00 97.44 122 VAL A C 1
ATOM 957 O O . VAL A 1 122 ? -7.979 3.617 -1.635 1.00 97.44 122 VAL A O 1
ATOM 960 N N . ALA A 1 123 ? -7.570 5.676 -2.447 1.00 96.19 123 ALA A N 1
ATOM 961 C CA . ALA A 1 123 ? -8.932 6.181 -2.323 1.00 96.19 123 ALA A CA 1
ATOM 962 C C . ALA A 1 123 ? -9.921 5.379 -3.186 1.00 96.19 123 ALA A C 1
ATOM 964 O O . ALA A 1 123 ? -10.988 4.975 -2.708 1.00 96.19 123 ALA A O 1
ATOM 965 N N . ASN A 1 124 ? -9.552 5.070 -4.438 1.00 95.62 124 ASN A N 1
ATOM 966 C CA . ASN A 1 124 ? -10.366 4.222 -5.308 1.00 95.62 124 ASN A CA 1
ATOM 967 C C . ASN A 1 124 ? -10.518 2.813 -4.722 1.00 95.62 124 ASN A C 1
ATOM 969 O O . ASN A 1 124 ? -11.627 2.279 -4.668 1.00 95.62 124 ASN A O 1
ATOM 973 N N . TYR A 1 125 ? -9.426 2.217 -4.239 1.00 97.00 125 TYR A N 1
ATOM 974 C CA . TYR A 1 125 ? -9.467 0.884 -3.646 1.00 97.00 125 TYR A CA 1
ATOM 975 C C . TYR A 1 125 ? -10.328 0.846 -2.376 1.00 97.00 125 TYR A C 1
ATOM 977 O O . TYR A 1 125 ? -11.133 -0.073 -2.213 1.00 97.00 125 TYR A O 1
ATOM 985 N N . ALA A 1 126 ? -10.217 1.855 -1.507 1.00 96.38 126 ALA A N 1
ATOM 986 C CA . ALA A 1 126 ? -11.048 1.999 -0.315 1.00 96.38 126 ALA A CA 1
ATOM 987 C C . ALA A 1 126 ? -12.538 2.080 -0.678 1.00 96.38 126 ALA A C 1
ATOM 989 O O . ALA A 1 126 ? -13.344 1.307 -0.158 1.00 96.38 126 ALA A O 1
ATOM 990 N N . HIS A 1 127 ? -12.900 2.923 -1.652 1.00 94.56 127 HIS A N 1
ATOM 991 C CA . HIS A 1 127 ? -14.271 3.006 -2.160 1.00 94.56 127 HIS A CA 1
ATOM 992 C C . HIS A 1 127 ? -14.780 1.648 -2.668 1.00 94.56 127 HIS A C 1
ATOM 994 O O . HIS A 1 127 ? -15.846 1.183 -2.259 1.00 94.56 127 HIS A O 1
ATOM 1000 N N . ARG A 1 128 ? -13.993 0.964 -3.508 1.00 93.81 128 ARG A N 1
ATOM 1001 C CA . ARG A 1 128 ? -14.335 -0.370 -4.026 1.00 93.81 128 ARG A CA 1
ATOM 1002 C C . ARG A 1 128 ? -14.500 -1.397 -2.912 1.00 93.81 128 ARG A C 1
ATOM 1004 O O . ARG A 1 128 ? -15.368 -2.258 -3.011 1.00 93.81 128 ARG A O 1
ATOM 1011 N N . MET A 1 129 ? -13.682 -1.328 -1.864 1.00 94.12 129 MET A N 1
ATOM 1012 C CA . MET A 1 129 ? -13.775 -2.223 -0.714 1.00 94.12 129 MET A CA 1
ATOM 1013 C C . MET A 1 129 ? -15.084 -2.011 0.053 1.00 94.12 129 MET A C 1
ATOM 1015 O O . MET A 1 129 ? -15.755 -2.995 0.359 1.00 94.12 129 MET A O 1
ATOM 1019 N N . ARG A 1 130 ? -15.490 -0.756 0.293 1.00 92.44 130 ARG A N 1
ATOM 1020 C CA . ARG A 1 130 ? -16.788 -0.431 0.914 1.00 92.44 130 ARG A CA 1
ATOM 1021 C C . ARG A 1 130 ? -17.970 -0.907 0.067 1.00 92.44 130 ARG A C 1
ATOM 1023 O O . ARG A 1 130 ? -18.940 -1.419 0.612 1.00 92.44 130 ARG A O 1
ATOM 1030 N N . ALA A 1 131 ? -17.860 -0.801 -1.257 1.00 92.81 131 ALA A N 1
ATOM 1031 C CA . ALA A 1 131 ? -18.881 -1.252 -2.203 1.00 92.81 131 ALA A CA 1
ATOM 1032 C C . ALA A 1 131 ? -18.907 -2.781 -2.438 1.00 92.81 131 ALA A C 1
ATOM 1034 O O . ALA A 1 131 ? -19.691 -3.256 -3.254 1.00 92.81 131 ALA A O 1
ATOM 1035 N N . GLY A 1 132 ? -18.033 -3.566 -1.791 1.00 89.44 132 GLY A N 1
ATOM 1036 C CA . GLY A 1 132 ? -17.936 -5.017 -2.024 1.00 89.44 132 GLY A CA 1
ATOM 1037 C C . GLY A 1 132 ? -17.347 -5.406 -3.391 1.00 89.44 132 GLY A C 1
ATOM 1038 O O . GLY A 1 132 ? -17.469 -6.549 -3.823 1.00 89.44 132 GLY A O 1
ATOM 1039 N N . LEU A 1 133 ? -16.692 -4.467 -4.080 1.00 85.25 133 LEU A N 1
ATOM 1040 C CA . LEU A 1 133 ? -16.113 -4.618 -5.423 1.00 85.25 133 LEU A CA 1
ATOM 1041 C C . LEU A 1 133 ? -14.600 -4.901 -5.411 1.00 85.25 133 LEU A C 1
ATOM 1043 O O . LEU A 1 133 ? -14.000 -5.130 -6.470 1.00 85.25 133 LEU A O 1
ATOM 1047 N N . ALA A 1 134 ? -13.956 -4.836 -4.244 1.00 79.56 134 ALA A N 1
ATOM 1048 C CA . ALA A 1 134 ? -12.557 -5.218 -4.079 1.00 79.56 134 ALA A CA 1
ATOM 1049 C C . ALA A 1 134 ? -12.451 -6.743 -3.936 1.00 79.56 134 ALA A C 1
ATOM 1051 O O . ALA A 1 134 ? -12.984 -7.319 -2.990 1.00 79.56 134 ALA A O 1
ATOM 1052 N N . ARG A 1 135 ? -11.759 -7.384 -4.882 1.00 63.06 135 ARG A N 1
ATOM 1053 C CA . ARG A 1 135 ? -11.452 -8.820 -4.867 1.00 63.06 135 ARG A CA 1
ATOM 1054 C C . ARG A 1 135 ? -10.008 -9.029 -4.449 1.00 63.06 135 ARG A C 1
ATOM 1056 O O . ARG A 1 135 ? -9.143 -8.223 -4.849 1.00 63.06 135 ARG A O 1
#

Sequence (135 aa):
MGYQESWFYIEPQHKFKKLIQAYEKAEQSGYYEVAGAEPHSVIVLKQPFGDIPAGKKLLWVCGDRGFHCAAGVFGGELKCSGRLRVIPVEAVLNGTDDPRMKGLDFDSPAPSENAYMKRYSVANYAHRMRAGLAR

Organism: Flavonifractor plautii (NCBI:txid292800)

Secondary structure (DSSP, 8-state):
--EEEEEEEEESGGGHHHHHHHHHHHHHTTGGGT-SEEEEEEEEESS-BTTBPTT-EEEEEEEEGGG-SHHHHHTT-----SEEEEEEGGGTS-GGG-TTTTT--SS-SS-EE-SSEEEEEHHHHHHHHHTT---